Protein AF-A0A7Y0Z8Z2-F1 (afdb_monomer)

Radius of gyration: 13.95 Å; Cα contacts (8 Å, |Δi|>4): 249; chains: 1; bounding box: 34×35×41 Å

Secondary structure (DSSP, 8-state):
-----EEEEE-S-HHHHHHHHHHHHTSSTTBPPBTTBSEEEB-EEEETTEEEEEEE-B-TTSPBPB-SS--SEEEE-B---TTSHHHHHHHHHHHHHHSSSS-S-SEEEEES-TTST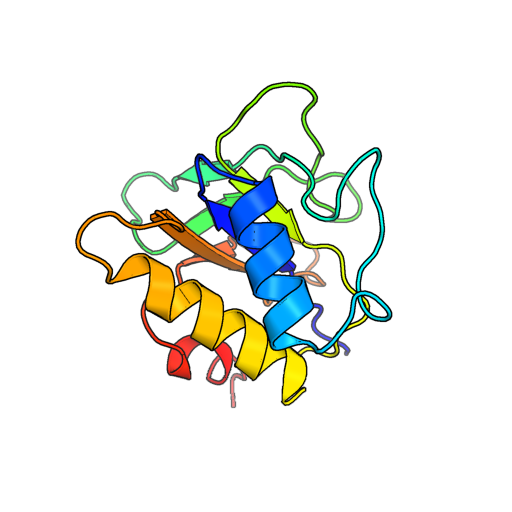T-PPEEEPSSGGGGT-----

Mean predicted aligned error: 6.37 Å

Nearest PDB structures (foldseek):
  7kdo-assembly1_A  TM=3.289E-01  e=5.752E-01  Escherichia coli K-12
  1qd1-assembly1_A  TM=4.710E-01  e=7.676E+00  Sus scrofa
  5a6p-assembly1_A  TM=4.159E-01  e=7.676E+00  Oryza sativa
  7bnt-assembly1_B  TM=4.004E-01  e=8.660E+00  synthetic construct

pLDDT: mean 81.43, s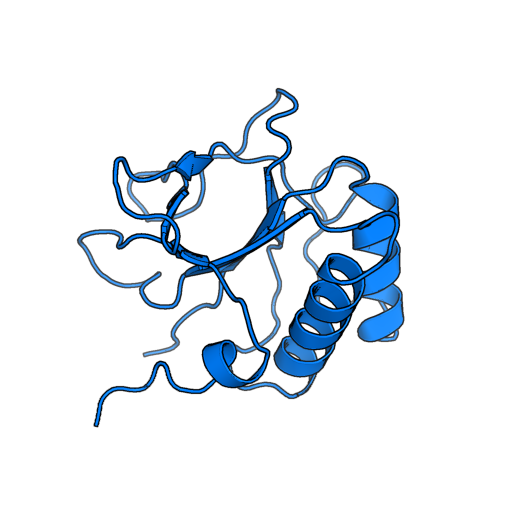td 14.38, range [33.06, 96.62]

Solvent-accessible surface area (backbone atoms only — not comparable to full-atom values): 7980 Å² total; per-residue (Å²): 133,86,54,51,63,41,47,32,40,29,34,92,45,64,69,62,53,51,51,50,45,28,60,67,66,75,47,58,91,53,53,44,78,53,91,95,42,47,63,42,34,25,48,68,44,76,41,89,98,39,91,56,36,30,38,64,42,55,48,100,83,53,46,71,41,74,44,97,56,94,63,48,28,25,36,47,55,57,75,63,53,57,93,33,72,64,42,50,49,42,52,43,55,51,56,53,31,46,72,42,98,75,48,60,27,74,44,42,29,38,24,71,46,55,83,45,95,81,58,65,65,21,37,49,58,90,48,72,66,66,75,69,69,77,68,83,131

Foldseek 3Di:
DQQDKKKKFQFPCQPVLQVLLQVLLVHCPFADDDVPGRWFAWAKADDVPDPFWIAADADQLLHGDGDPDHRSMTIGDGNDGLPDPSVLSSVVSQLVQCPDPNRRTVWIWIDRVSPPNVNDTTGTDNDSVVSPPPDDD

Sequence (137 aa):
MSNYYRFFIKTLSRERVEQLIVHTLGGDAWLTTHGDGYLQPIKVVPVPGIDWQVLPERDQSGWPVTSKCETGWFWLESQIDFDSPEAAAVANALLAETKARYPLVEMIAVDTMADDEEFGPARIVENGNDLWYSSPD

Structure (mmCIF, N/CA/C/O backbone):
data_AF-A0A7Y0Z8Z2-F1
#
_entry.id   AF-A0A7Y0Z8Z2-F1
#
loop_
_atom_site.group_PDB
_atom_site.id
_atom_site.type_symbol
_atom_site.label_atom_id
_atom_site.label_alt_id
_atom_site.label_comp_id
_atom_site.label_asym_id
_atom_site.label_entity_id
_atom_site.label_seq_id
_atom_site.pdbx_PDB_ins_code
_atom_site.Cartn_x
_atom_site.Cartn_y
_atom_site.Cartn_z
_atom_site.occupancy
_atom_site.B_iso_or_equiv
_atom_site.auth_seq_id
_atom_site.auth_comp_id
_atom_site.auth_asym_id
_atom_site.auth_atom_id
_atom_site.pdbx_PDB_model_num
ATOM 1 N N . MET A 1 1 ? 4.950 -12.950 -18.606 1.00 33.78 1 MET A N 1
ATOM 2 C CA . MET A 1 1 ? 5.692 -12.509 -17.411 1.00 33.78 1 MET A CA 1
ATOM 3 C C . MET A 1 1 ? 4.640 -12.088 -16.407 1.00 33.78 1 MET A C 1
ATOM 5 O O . MET A 1 1 ? 3.649 -11.506 -16.831 1.00 33.78 1 MET A O 1
ATOM 9 N N . SER A 1 2 ? 4.751 -12.531 -15.156 1.00 40.41 2 SER A N 1
ATOM 10 C CA . SER A 1 2 ? 3.764 -12.200 -14.125 1.00 40.41 2 SER A CA 1
ATOM 11 C C . SER A 1 2 ? 4.145 -10.848 -13.538 1.00 40.41 2 SER A C 1
ATOM 13 O O . SER A 1 2 ? 5.078 -10.773 -12.742 1.00 40.41 2 SER A O 1
ATOM 15 N N . ASN A 1 3 ? 3.459 -9.788 -13.960 1.00 48.38 3 ASN A N 1
ATOM 16 C CA . ASN A 1 3 ? 3.648 -8.461 -13.386 1.00 48.38 3 ASN A CA 1
ATOM 17 C C . ASN A 1 3 ? 3.083 -8.496 -11.961 1.00 48.38 3 ASN A C 1
ATOM 19 O O . ASN A 1 3 ? 1.875 -8.637 -11.767 1.00 48.38 3 ASN A O 1
ATOM 23 N N . TYR A 1 4 ? 3.954 -8.436 -10.955 1.00 53.47 4 TYR A N 1
ATOM 24 C CA . TYR A 1 4 ? 3.543 -8.432 -9.553 1.00 53.47 4 TYR A CA 1
ATOM 25 C C . TYR A 1 4 ? 3.040 -7.047 -9.165 1.00 53.47 4 TYR A C 1
ATOM 27 O O . TYR A 1 4 ? 3.790 -6.075 -9.211 1.00 53.47 4 TYR A O 1
ATOM 35 N N . TYR A 1 5 ? 1.787 -6.961 -8.728 1.00 60.19 5 TYR A N 1
ATOM 36 C CA . TYR A 1 5 ? 1.247 -5.718 -8.204 1.00 60.19 5 TYR A CA 1
ATOM 37 C C . TYR A 1 5 ? 1.729 -5.488 -6.777 1.00 60.19 5 TYR A C 1
ATOM 39 O O . TYR A 1 5 ? 1.372 -6.233 -5.863 1.00 60.19 5 TYR A O 1
ATOM 47 N N . ARG A 1 6 ? 2.524 -4.440 -6.556 1.00 77.75 6 ARG A N 1
ATOM 48 C CA . ARG A 1 6 ? 2.862 -4.013 -5.191 1.00 77.75 6 ARG A CA 1
ATOM 49 C C . ARG A 1 6 ? 1.956 -2.858 -4.797 1.00 77.75 6 ARG A C 1
ATOM 51 O O . ARG A 1 6 ? 2.085 -1.759 -5.332 1.00 77.75 6 ARG A O 1
ATOM 58 N N . PHE A 1 7 ? 1.047 -3.113 -3.858 1.00 84.94 7 PHE A N 1
ATOM 59 C CA . PHE A 1 7 ? 0.221 -2.074 -3.251 1.00 84.94 7 PHE A CA 1
ATOM 60 C C . PHE A 1 7 ? 1.029 -1.315 -2.201 1.00 84.94 7 PHE A C 1
ATOM 62 O O . PHE A 1 7 ? 1.444 -1.881 -1.186 1.00 84.94 7 PHE A O 1
ATOM 69 N N . PHE A 1 8 ? 1.198 -0.020 -2.429 1.00 90.69 8 PHE A N 1
ATOM 70 C CA . PHE A 1 8 ? 1.741 0.924 -1.469 1.00 90.69 8 PHE A CA 1
ATOM 71 C C . PHE A 1 8 ? 0.626 1.816 -0.957 1.00 90.69 8 PHE A C 1
ATOM 73 O O . PHE A 1 8 ? -0.076 2.469 -1.725 1.00 90.69 8 PHE A O 1
ATOM 80 N N . ILE A 1 9 ? 0.454 1.846 0.352 1.00 93.88 9 ILE A N 1
ATOM 81 C CA . ILE A 1 9 ? -0.677 2.487 0.999 1.00 93.88 9 ILE A CA 1
ATOM 82 C C . ILE A 1 9 ? -0.132 3.514 1.973 1.00 93.88 9 ILE A C 1
ATOM 84 O O . ILE A 1 9 ? 0.622 3.181 2.888 1.00 93.88 9 ILE A O 1
ATOM 88 N N . LYS A 1 10 ? -0.531 4.769 1.790 1.00 94.75 10 LYS A N 1
ATOM 89 C CA . LYS A 1 10 ? -0.233 5.836 2.733 1.00 94.75 10 LYS A CA 1
ATOM 90 C C . LYS A 1 10 ? -1.374 5.965 3.733 1.00 94.75 10 LYS A C 1
ATOM 92 O O . LYS A 1 10 ? -2.507 6.250 3.349 1.00 94.75 10 LYS A O 1
ATOM 97 N N . THR A 1 11 ? -1.100 5.751 5.013 1.00 94.81 11 THR A N 1
ATOM 98 C CA . THR A 1 11 ? -2.105 5.832 6.081 1.00 94.81 11 THR A CA 1
ATOM 99 C C . THR A 1 11 ? -1.453 6.141 7.426 1.00 94.81 11 THR A C 1
ATOM 101 O O . THR A 1 11 ? -0.291 5.820 7.659 1.00 94.81 11 THR A O 1
ATOM 104 N N . LEU A 1 12 ? -2.222 6.733 8.340 1.00 91.81 12 LEU A N 1
ATOM 105 C CA . LEU A 1 12 ? -1.846 6.883 9.749 1.00 91.81 12 LEU A CA 1
ATOM 106 C C . LEU A 1 12 ? -2.431 5.773 10.637 1.00 91.81 12 LEU A C 1
ATOM 108 O O . LEU A 1 12 ? -2.167 5.744 11.835 1.00 91.81 12 LEU A O 1
ATOM 112 N N . SER A 1 13 ? -3.250 4.869 10.087 1.00 92.69 13 SER A N 1
ATOM 113 C CA . SER A 1 13 ? -3.946 3.836 10.860 1.00 92.69 13 SER A CA 1
ATOM 114 C C . SER A 1 13 ? -3.840 2.471 10.184 1.00 92.69 13 SER A C 1
ATOM 116 O O . SER A 1 13 ? -4.807 1.938 9.638 1.00 92.69 13 SER A O 1
ATOM 118 N N . ARG A 1 14 ? -2.634 1.897 10.263 1.00 92.19 14 ARG A N 1
ATOM 119 C CA . ARG A 1 14 ? -2.278 0.587 9.700 1.00 92.19 14 ARG A CA 1
ATOM 120 C C . ARG A 1 14 ? -3.302 -0.502 10.031 1.00 92.19 14 ARG A C 1
ATOM 122 O O . ARG A 1 14 ? -3.833 -1.126 9.123 1.00 92.19 14 ARG A O 1
ATOM 129 N N . GLU A 1 15 ? -3.630 -0.673 11.310 1.00 93.25 15 GLU A N 1
ATOM 130 C CA . GLU A 1 15 ? -4.522 -1.744 11.785 1.00 93.25 15 GLU A CA 1
ATOM 131 C C . GLU A 1 15 ? -5.927 -1.662 11.175 1.00 93.25 15 GLU A C 1
ATOM 133 O O . GLU A 1 15 ? -6.525 -2.673 10.814 1.00 93.25 15 GLU A O 1
ATOM 138 N N . ARG A 1 16 ? -6.468 -0.448 11.020 1.00 95.75 16 ARG A N 1
ATOM 139 C CA . ARG A 1 16 ? -7.795 -0.253 10.422 1.00 95.75 16 ARG A CA 1
ATOM 140 C C . ARG A 1 16 ? -7.790 -0.552 8.927 1.00 95.75 16 ARG A C 1
ATOM 142 O O . ARG A 1 16 ? -8.775 -1.074 8.412 1.00 95.75 16 ARG A O 1
ATOM 149 N N . VAL A 1 17 ? -6.694 -0.235 8.239 1.00 95.56 17 VAL A N 1
ATOM 150 C CA . VAL A 1 17 ? -6.514 -0.590 6.827 1.00 95.56 17 VAL A CA 1
ATOM 151 C C . VAL A 1 17 ? -6.353 -2.104 6.666 1.00 95.56 17 VAL A C 1
ATOM 153 O O . VAL A 1 17 ? -6.979 -2.684 5.786 1.00 95.56 17 VAL A O 1
ATOM 156 N N . GLU A 1 18 ? -5.595 -2.769 7.537 1.00 94.88 18 GLU A N 1
ATOM 157 C CA . GLU A 1 18 ? -5.476 -4.235 7.545 1.00 94.88 18 GLU A CA 1
ATOM 158 C C . GLU A 1 18 ? -6.839 -4.910 7.741 1.00 94.88 18 GLU A C 1
ATOM 160 O O . GLU A 1 18 ? -7.197 -5.807 6.981 1.00 94.88 18 GLU A O 1
ATOM 165 N N . GLN A 1 19 ? -7.645 -4.432 8.694 1.00 96.00 19 GLN A N 1
ATOM 166 C CA . GLN A 1 19 ? -9.010 -4.928 8.908 1.00 96.00 19 GLN A CA 1
ATOM 167 C C . GLN A 1 19 ? -9.900 -4.740 7.677 1.00 96.00 19 GLN A C 1
ATOM 169 O O . GLN A 1 19 ? -10.665 -5.641 7.334 1.00 96.00 19 GLN A O 1
ATOM 174 N N . LEU A 1 20 ? -9.799 -3.592 7.001 1.00 95.94 20 LEU A N 1
ATOM 175 C CA . LEU A 1 20 ? -10.524 -3.338 5.758 1.00 95.94 20 LEU A CA 1
ATOM 176 C C . LEU A 1 20 ? -10.131 -4.339 4.668 1.00 95.94 20 LEU A C 1
ATOM 178 O O . LEU A 1 20 ? -11.013 -4.888 4.007 1.00 95.94 20 LEU A O 1
ATOM 182 N N . ILE A 1 21 ? -8.832 -4.596 4.493 1.00 94.12 21 ILE A N 1
ATOM 183 C CA . ILE A 1 21 ? -8.321 -5.551 3.501 1.00 94.12 21 ILE A CA 1
ATOM 184 C C . ILE A 1 21 ? -8.842 -6.958 3.812 1.00 94.12 21 ILE A C 1
ATOM 186 O O . ILE A 1 21 ? -9.456 -7.582 2.950 1.00 94.12 21 ILE A O 1
ATOM 190 N N . VAL A 1 22 ? -8.682 -7.428 5.053 1.00 94.88 22 VAL A N 1
ATOM 191 C CA . VAL A 1 22 ? -9.148 -8.757 5.489 1.00 94.88 22 VAL A CA 1
ATOM 192 C C . VAL A 1 22 ? -10.656 -8.909 5.299 1.00 94.88 22 VAL A C 1
ATOM 194 O O . VAL A 1 22 ? -11.118 -9.913 4.762 1.00 94.88 22 VAL A O 1
ATOM 197 N N . HIS A 1 23 ? -11.442 -7.905 5.696 1.00 96.62 23 HIS A N 1
ATOM 198 C CA . HIS A 1 23 ? -12.891 -7.922 5.505 1.00 96.62 23 HIS A CA 1
ATOM 199 C C . HIS A 1 23 ? -13.267 -7.977 4.019 1.00 96.62 23 HIS A C 1
ATOM 201 O O . HIS A 1 23 ? -14.171 -8.717 3.637 1.00 96.62 23 HIS A O 1
ATOM 207 N N . THR A 1 24 ? -12.561 -7.221 3.177 1.00 93.94 24 THR A N 1
ATOM 208 C CA . THR A 1 24 ? -12.790 -7.186 1.725 1.00 93.94 24 THR A CA 1
ATOM 209 C C . THR A 1 24 ? -12.495 -8.532 1.068 1.00 93.94 24 THR A C 1
ATOM 211 O O . THR A 1 24 ? -13.235 -8.956 0.185 1.00 93.94 24 THR A O 1
ATOM 214 N N . LEU A 1 25 ? -11.457 -9.228 1.532 1.00 91.19 25 LEU A N 1
ATOM 215 C CA . LEU A 1 25 ? -11.070 -10.554 1.045 1.00 91.19 25 LEU A CA 1
ATOM 216 C C . LEU A 1 25 ? -11.881 -11.700 1.671 1.00 91.19 25 LEU A C 1
ATOM 218 O O . LEU A 1 25 ? -11.734 -12.851 1.266 1.00 91.19 25 LEU A O 1
ATOM 222 N N . GLY A 1 26 ? -12.723 -11.413 2.669 1.00 93.19 26 GLY A N 1
ATOM 223 C CA . GLY A 1 26 ? -13.454 -12.432 3.426 1.00 93.19 26 GLY A CA 1
ATOM 224 C C . GLY A 1 26 ? -12.563 -13.306 4.320 1.00 93.19 26 GLY A C 1
ATOM 225 O O . GLY A 1 26 ? -12.993 -14.379 4.742 1.00 93.19 26 GLY A O 1
ATOM 226 N N . GLY A 1 27 ? -11.333 -12.870 4.604 1.00 92.25 27 GLY A N 1
ATOM 227 C CA . GLY A 1 27 ? -10.326 -13.615 5.357 1.00 92.25 27 GLY A CA 1
ATOM 228 C C . GLY A 1 27 ? -8.902 -13.145 5.052 1.00 92.25 27 GLY A C 1
ATOM 229 O O . GLY A 1 27 ? -8.687 -12.249 4.240 1.00 92.25 27 GLY A O 1
ATOM 230 N N . ASP A 1 28 ? -7.921 -13.754 5.711 1.00 90.44 28 ASP A N 1
ATOM 231 C CA . ASP A 1 28 ? -6.494 -13.407 5.627 1.00 90.44 28 ASP A CA 1
ATOM 232 C C . ASP A 1 28 ? -5.642 -14.451 4.891 1.00 90.44 28 ASP A C 1
ATOM 234 O O . ASP A 1 28 ? -4.434 -14.279 4.764 1.00 90.44 28 ASP A O 1
ATOM 238 N N . ALA A 1 29 ? -6.260 -15.499 4.337 1.00 87.69 29 ALA A N 1
ATOM 239 C CA . ALA A 1 29 ? -5.563 -16.613 3.685 1.00 87.69 29 ALA A CA 1
ATOM 240 C C . ALA A 1 29 ? -4.650 -16.201 2.509 1.00 87.69 29 ALA A C 1
ATOM 242 O O . ALA A 1 29 ? -3.755 -16.956 2.138 1.00 87.69 29 ALA A O 1
ATOM 243 N N . TRP A 1 30 ? -4.879 -15.020 1.929 1.00 83.50 30 TRP A N 1
ATOM 244 C CA . TRP A 1 30 ? -4.125 -14.467 0.799 1.00 83.50 30 TRP A CA 1
ATOM 245 C C . TRP A 1 30 ? -2.959 -13.559 1.215 1.00 83.50 30 TRP A C 1
ATOM 247 O O . TRP A 1 30 ? -2.179 -13.122 0.363 1.00 83.50 30 TRP A O 1
ATOM 257 N N . LEU A 1 31 ? -2.876 -13.213 2.502 1.00 86.81 31 LEU A N 1
ATOM 258 C CA . LEU A 1 31 ? -1.983 -12.187 3.026 1.00 86.81 31 LEU A CA 1
ATOM 259 C C . LEU A 1 31 ? -0.761 -12.817 3.692 1.00 86.81 31 LEU A C 1
ATOM 261 O O . LEU A 1 31 ? -0.865 -13.817 4.402 1.00 86.81 31 LEU A O 1
ATOM 265 N N . THR A 1 32 ? 0.398 -12.189 3.514 1.00 87.06 32 THR A N 1
ATOM 266 C CA . THR A 1 32 ? 1.615 -12.586 4.225 1.00 87.06 32 THR A CA 1
ATOM 267 C C . THR A 1 32 ? 1.706 -11.826 5.548 1.00 87.06 32 THR A C 1
ATOM 269 O O . THR A 1 32 ? 1.593 -10.601 5.587 1.00 87.06 32 THR A O 1
ATOM 272 N N . THR A 1 33 ? 1.888 -12.545 6.658 1.00 87.06 33 THR A N 1
ATOM 273 C CA . THR A 1 33 ? 2.033 -11.931 7.986 1.00 87.06 33 THR A CA 1
ATOM 274 C C . THR A 1 33 ? 3.462 -11.441 8.218 1.00 87.06 33 THR A C 1
ATOM 276 O O . THR A 1 33 ? 4.428 -12.181 8.029 1.00 87.06 33 THR A O 1
ATOM 279 N N . HIS A 1 34 ? 3.593 -10.218 8.729 1.00 81.62 34 HIS A N 1
ATOM 280 C CA . HIS A 1 34 ? 4.851 -9.578 9.094 1.00 81.62 34 HIS A CA 1
ATOM 281 C C . HIS A 1 34 ? 4.768 -8.990 10.504 1.00 81.62 34 HIS A C 1
ATOM 283 O O . HIS A 1 34 ? 4.173 -7.934 10.737 1.00 81.62 34 HIS A O 1
ATOM 289 N N . GLY A 1 35 ? 5.390 -9.680 11.463 1.00 83.38 35 GLY A N 1
ATOM 290 C CA . GLY A 1 35 ? 5.263 -9.332 12.877 1.00 83.38 35 GLY A CA 1
ATOM 291 C C . GLY A 1 35 ? 3.808 -9.460 13.326 1.00 83.38 35 GLY A C 1
ATOM 292 O O . GLY A 1 35 ? 3.243 -10.547 13.253 1.00 83.38 35 GLY A O 1
ATOM 293 N N . ASP A 1 36 ? 3.213 -8.343 13.743 1.00 83.94 36 ASP A N 1
ATOM 294 C CA . ASP A 1 36 ? 1.858 -8.299 14.307 1.00 83.94 36 ASP A CA 1
ATOM 295 C C . ASP A 1 36 ? 0.760 -7.956 13.278 1.00 83.94 36 ASP A C 1
ATOM 297 O O . ASP A 1 36 ? -0.384 -7.734 13.663 1.00 83.94 36 ASP A O 1
ATOM 301 N N . GLY A 1 37 ? 1.087 -7.841 11.985 1.00 89.44 37 GLY A N 1
ATOM 302 C CA . GLY A 1 37 ? 0.121 -7.441 10.952 1.00 89.44 37 GLY A CA 1
ATOM 303 C C . GLY A 1 37 ? 0.494 -7.914 9.549 1.00 89.44 37 GLY A C 1
ATOM 304 O O . GLY A 1 37 ? 1.310 -8.816 9.390 1.00 89.44 37 GLY A O 1
ATOM 305 N N . TYR A 1 38 ? -0.096 -7.294 8.533 1.00 90.88 38 TYR A N 1
ATOM 306 C CA . TYR A 1 38 ? 0.090 -7.627 7.111 1.00 90.88 38 TYR A CA 1
ATOM 307 C C . TYR A 1 38 ? 0.786 -6.504 6.337 1.00 90.88 38 TYR A C 1
ATOM 309 O O . TYR A 1 38 ? 1.412 -6.734 5.306 1.00 90.88 38 TYR A O 1
ATOM 317 N N . LEU A 1 39 ? 0.690 -5.272 6.838 1.00 91.75 39 LEU A N 1
ATOM 318 C CA . LEU A 1 39 ? 1.276 -4.093 6.227 1.00 91.75 39 LEU A CA 1
ATOM 319 C C . LEU A 1 39 ? 2.664 -3.819 6.800 1.00 91.75 39 LEU A C 1
ATOM 321 O O . LEU A 1 39 ? 2.828 -3.565 8.000 1.00 91.75 39 LEU A O 1
ATOM 325 N N . GLN A 1 40 ? 3.661 -3.810 5.918 1.00 90.88 40 GLN A N 1
ATOM 326 C CA . GLN A 1 40 ? 5.045 -3.523 6.271 1.00 90.88 40 GLN A CA 1
ATOM 327 C C . GLN A 1 40 ? 5.371 -2.048 6.034 1.00 90.88 40 GLN A C 1
ATOM 329 O O . GLN A 1 40 ? 5.205 -1.571 4.912 1.00 90.88 40 GLN A O 1
ATOM 334 N N . PRO A 1 41 ? 5.848 -1.297 7.038 1.00 92.19 41 PRO A N 1
ATOM 335 C CA . PRO A 1 41 ? 6.312 0.070 6.825 1.00 92.19 41 PRO A CA 1
ATOM 336 C C . PRO A 1 41 ? 7.485 0.094 5.842 1.00 92.19 41 PRO A C 1
ATOM 338 O O . PRO A 1 41 ? 8.448 -0.657 5.988 1.00 92.19 41 PRO A O 1
ATOM 341 N N . ILE A 1 42 ? 7.430 0.989 4.863 1.00 92.31 42 ILE A N 1
ATOM 342 C CA . ILE A 1 42 ? 8.469 1.163 3.842 1.00 92.31 42 ILE A CA 1
ATOM 343 C C . ILE A 1 42 ? 8.804 2.636 3.669 1.00 92.31 42 ILE A C 1
ATOM 345 O O . ILE A 1 42 ? 8.011 3.517 4.007 1.00 92.31 42 ILE A O 1
ATOM 349 N N . LYS A 1 43 ? 9.976 2.931 3.114 1.00 91.00 43 LYS A N 1
ATOM 350 C CA . LYS A 1 43 ? 10.334 4.305 2.767 1.00 91.00 43 LYS A CA 1
ATOM 351 C C . LYS A 1 43 ? 9.920 4.606 1.333 1.00 91.00 43 LYS A C 1
ATOM 353 O O . LYS A 1 43 ? 10.274 3.879 0.413 1.00 91.00 43 LYS A O 1
ATOM 358 N N . VAL A 1 44 ? 9.17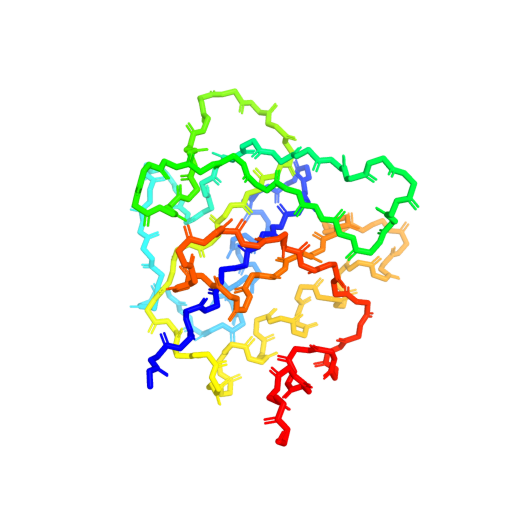7 5.692 1.160 1.00 89.75 44 VAL A N 1
ATOM 359 C CA . VAL A 1 44 ? 8.690 6.167 -0.136 1.00 89.75 44 VAL A CA 1
ATOM 360 C C . VAL A 1 44 ? 9.006 7.650 -0.250 1.00 89.75 44 VAL A C 1
ATOM 362 O O . VAL A 1 44 ? 8.729 8.419 0.672 1.00 89.75 44 VAL A O 1
ATOM 365 N N . VAL A 1 45 ? 9.596 8.050 -1.372 1.00 87.44 45 VAL A N 1
ATOM 366 C CA . VAL A 1 45 ? 9.966 9.439 -1.651 1.00 87.44 45 VAL A CA 1
ATOM 367 C C . VAL A 1 45 ? 9.096 9.964 -2.798 1.00 87.44 45 VAL A C 1
ATOM 369 O O . VAL A 1 45 ? 9.038 9.323 -3.846 1.00 87.44 45 VAL A O 1
ATOM 372 N N . PRO A 1 46 ? 8.410 11.110 -2.639 1.00 84.62 46 PRO A N 1
ATOM 373 C CA . PRO A 1 46 ? 7.712 11.757 -3.748 1.00 84.62 46 PRO A CA 1
ATOM 374 C C . PRO A 1 46 ? 8.691 12.153 -4.854 1.00 84.62 46 PRO A C 1
ATOM 376 O O . PRO A 1 46 ? 9.803 12.603 -4.564 1.00 84.62 46 PRO A O 1
ATOM 379 N N . VAL A 1 47 ? 8.277 12.040 -6.113 1.00 85.62 47 VAL A N 1
ATOM 380 C CA . VAL A 1 47 ? 9.111 12.480 -7.235 1.00 85.62 47 VAL A CA 1
ATOM 381 C C . VAL A 1 47 ? 8.997 14.006 -7.386 1.00 85.62 47 VAL A C 1
ATOM 383 O O . VAL A 1 47 ? 7.890 14.528 -7.527 1.00 85.62 47 VAL A O 1
ATOM 386 N N . PRO A 1 48 ? 10.104 14.773 -7.346 1.00 84.00 48 PRO A N 1
ATOM 387 C CA . PRO A 1 48 ? 10.033 16.227 -7.465 1.00 84.00 48 PRO A CA 1
ATOM 388 C C . PRO A 1 48 ? 9.378 16.666 -8.781 1.00 84.00 48 PRO A C 1
ATOM 390 O O . PRO A 1 48 ? 9.836 16.303 -9.861 1.00 84.00 48 PRO A O 1
ATOM 393 N N . GLY A 1 49 ? 8.320 17.476 -8.688 1.00 84.00 49 GLY A N 1
ATOM 394 C CA . GLY A 1 49 ? 7.596 17.991 -9.855 1.00 84.00 49 GLY A CA 1
ATOM 395 C C . GLY A 1 49 ? 6.670 16.982 -10.545 1.00 84.00 49 GLY A C 1
ATOM 396 O O . GLY A 1 49 ? 6.110 17.322 -11.583 1.00 84.00 49 GLY A O 1
ATOM 397 N N . ILE A 1 50 ? 6.497 15.779 -9.982 1.00 85.94 50 ILE A N 1
ATOM 398 C CA . ILE A 1 50 ? 5.600 14.739 -10.495 1.00 85.94 50 ILE A CA 1
ATOM 399 C C . ILE A 1 50 ? 4.718 14.250 -9.340 1.00 85.94 50 ILE A C 1
ATOM 401 O O . ILE A 1 50 ? 5.169 13.545 -8.443 1.00 85.94 50 ILE A O 1
ATOM 405 N N . ASP A 1 51 ? 3.453 14.654 -9.351 1.00 84.88 51 ASP A N 1
ATOM 406 C CA . ASP A 1 51 ? 2.469 14.396 -8.293 1.00 84.88 51 ASP A CA 1
ATOM 407 C C . ASP A 1 51 ? 1.741 13.052 -8.424 1.00 84.88 51 ASP A C 1
ATOM 409 O O . ASP A 1 51 ? 1.132 12.602 -7.460 1.00 84.88 51 ASP A O 1
ATOM 413 N N . TRP A 1 52 ? 1.843 12.391 -9.578 1.00 85.06 52 TRP A N 1
ATOM 414 C CA . TRP A 1 52 ? 1.241 11.083 -9.855 1.00 85.06 52 TRP A CA 1
ATOM 415 C C . TRP A 1 52 ? 2.215 9.904 -9.677 1.00 85.06 52 TRP A C 1
ATOM 417 O O . TRP A 1 52 ? 1.875 8.765 -10.003 1.00 85.06 52 TRP A O 1
ATOM 427 N N . GLN A 1 53 ? 3.426 10.148 -9.159 1.00 87.50 53 GLN A N 1
ATOM 428 C CA . GLN A 1 53 ? 4.451 9.123 -8.941 1.00 87.50 53 GLN A CA 1
ATOM 429 C C . GLN A 1 53 ? 5.105 9.208 -7.566 1.00 87.50 53 GLN A C 1
ATOM 431 O O . GLN A 1 53 ? 5.343 10.285 -7.016 1.00 87.50 53 GLN A O 1
ATOM 436 N N . VAL A 1 54 ? 5.502 8.043 -7.062 1.00 89.88 54 VAL A N 1
ATOM 437 C CA . VAL A 1 54 ? 6.351 7.910 -5.882 1.00 89.88 54 VAL A CA 1
ATOM 438 C C . VAL A 1 54 ? 7.440 6.862 -6.099 1.00 89.88 54 VAL A C 1
ATOM 440 O O . VAL A 1 54 ? 7.279 5.915 -6.864 1.00 89.88 54 VAL A O 1
ATOM 443 N N . LEU A 1 55 ? 8.558 7.025 -5.400 1.00 89.31 55 LEU A N 1
ATOM 444 C CA . LEU A 1 55 ? 9.705 6.126 -5.454 1.00 89.31 55 LEU A CA 1
ATOM 445 C C . LEU A 1 55 ? 9.821 5.367 -4.130 1.00 89.31 55 LEU A C 1
ATOM 447 O O . LEU A 1 55 ? 10.343 5.928 -3.158 1.00 89.31 55 LEU A O 1
ATOM 451 N N . PRO A 1 56 ? 9.322 4.121 -4.046 1.00 89.00 56 PRO A N 1
ATOM 452 C CA . PRO A 1 56 ? 9.667 3.247 -2.935 1.00 89.00 56 PRO A CA 1
ATOM 453 C C . PRO A 1 56 ? 11.171 2.947 -2.967 1.00 89.00 56 PRO A C 1
ATOM 455 O O . PRO A 1 56 ? 11.739 2.669 -4.021 1.00 89.00 56 PRO A O 1
ATOM 458 N N . GLU A 1 57 ? 11.826 3.005 -1.809 1.00 89.06 57 GLU A N 1
ATOM 459 C CA . GLU A 1 57 ? 13.200 2.526 -1.662 1.00 89.06 57 GLU A CA 1
ATOM 460 C C . GLU A 1 57 ? 13.215 1.009 -1.862 1.00 89.06 57 GLU A C 1
ATOM 462 O O . GLU A 1 57 ? 12.392 0.308 -1.272 1.00 89.06 57 GLU A O 1
ATOM 467 N N . ARG A 1 58 ? 14.123 0.502 -2.700 1.00 85.56 58 ARG A N 1
ATOM 468 C CA . ARG A 1 58 ? 14.195 -0.915 -3.077 1.00 85.56 58 ARG A CA 1
ATOM 469 C C . ARG A 1 58 ? 15.595 -1.484 -2.890 1.00 85.56 58 ARG A C 1
ATOM 471 O O . ARG A 1 58 ? 16.583 -0.751 -2.940 1.00 85.56 58 ARG A O 1
ATOM 478 N N . ASP A 1 59 ? 15.663 -2.790 -2.658 1.00 83.88 59 ASP A N 1
ATOM 479 C CA . ASP A 1 59 ? 16.914 -3.538 -2.636 1.00 83.88 59 ASP A CA 1
ATOM 480 C C . ASP A 1 59 ? 17.389 -3.906 -4.056 1.00 83.88 59 ASP A C 1
ATOM 482 O O . ASP A 1 59 ? 16.768 -3.560 -5.059 1.00 83.88 59 ASP A O 1
ATOM 486 N N . GLN A 1 60 ? 18.513 -4.621 -4.150 1.00 79.69 60 GLN A N 1
ATOM 487 C CA . GLN A 1 60 ? 19.096 -5.041 -5.434 1.00 79.69 60 GLN A CA 1
ATOM 488 C C . GLN A 1 60 ? 18.218 -6.027 -6.221 1.00 79.69 60 GLN A C 1
ATOM 490 O O . GLN A 1 60 ? 18.485 -6.268 -7.392 1.00 79.69 60 GLN A O 1
ATOM 495 N N . SER A 1 61 ? 17.209 -6.618 -5.580 1.00 76.88 61 SER A N 1
ATOM 496 C CA . SER A 1 61 ? 16.243 -7.537 -6.188 1.00 76.88 61 SER A CA 1
ATOM 497 C C . SER A 1 61 ? 14.908 -6.848 -6.502 1.00 76.88 61 SER A C 1
ATOM 499 O O . SER A 1 61 ? 13.964 -7.511 -6.925 1.00 76.88 61 SER A O 1
ATOM 501 N N . GLY A 1 62 ? 14.806 -5.532 -6.281 1.00 76.69 62 GLY A N 1
ATOM 502 C CA . GLY A 1 62 ? 13.610 -4.740 -6.558 1.00 76.69 62 GLY A CA 1
ATOM 503 C C . GLY A 1 62 ? 12.542 -4.801 -5.477 1.00 76.69 62 GLY A C 1
ATOM 504 O O . GLY A 1 62 ? 11.468 -4.221 -5.654 1.00 76.69 62 GLY A O 1
ATOM 505 N N . TRP A 1 63 ? 12.800 -5.474 -4.355 1.00 80.62 63 TRP A N 1
ATOM 506 C CA . TRP A 1 63 ? 11.841 -5.538 -3.259 1.00 80.62 63 TRP A CA 1
ATOM 507 C C . TRP A 1 63 ? 11.877 -4.251 -2.438 1.00 80.62 63 TRP A C 1
ATOM 509 O O . TRP A 1 63 ? 12.963 -3.722 -2.187 1.00 80.62 63 TRP A O 1
ATOM 519 N N . PRO A 1 64 ? 10.717 -3.731 -1.998 1.00 86.75 64 PRO A N 1
ATOM 520 C CA . PRO A 1 64 ? 10.676 -2.575 -1.115 1.00 86.75 64 PRO A CA 1
ATOM 521 C C . PRO A 1 64 ? 11.488 -2.811 0.164 1.00 86.75 64 PRO A C 1
ATOM 523 O O . PRO A 1 64 ? 11.302 -3.807 0.862 1.00 86.75 64 PRO A O 1
ATOM 526 N N . VAL A 1 65 ? 12.362 -1.866 0.507 1.00 87.62 65 VAL A N 1
ATOM 527 C CA . VAL A 1 65 ? 13.118 -1.901 1.760 1.00 87.62 65 VAL A CA 1
ATOM 528 C C . VAL A 1 65 ? 12.189 -1.522 2.906 1.00 87.62 65 VAL A C 1
ATOM 530 O O . VAL A 1 65 ? 11.661 -0.408 2.988 1.00 87.62 65 VAL A O 1
ATOM 533 N N . THR A 1 66 ? 12.017 -2.462 3.827 1.00 87.88 66 THR A N 1
ATOM 534 C CA . THR A 1 66 ? 11.202 -2.290 5.028 1.00 87.88 66 THR A CA 1
ATOM 535 C C . THR A 1 66 ? 11.900 -1.370 6.030 1.00 87.88 66 THR A C 1
ATOM 537 O O . THR A 1 66 ? 13.114 -1.456 6.230 1.00 87.88 66 THR A O 1
ATOM 540 N N . SER A 1 67 ? 11.138 -0.519 6.707 1.00 83.06 67 SER A N 1
ATOM 541 C CA . SER A 1 67 ? 11.614 0.428 7.715 1.00 83.06 67 SER A CA 1
ATOM 542 C C . SER A 1 67 ? 11.212 -0.022 9.119 1.00 83.06 67 SER A C 1
ATOM 544 O O . SER A 1 67 ? 10.137 -0.563 9.319 1.00 83.06 67 SER A O 1
ATOM 546 N N . LYS A 1 68 ? 12.033 0.248 10.138 1.00 80.44 68 LYS A N 1
ATOM 547 C CA . LYS A 1 68 ? 11.618 0.086 11.551 1.00 80.44 68 LYS A CA 1
ATOM 548 C C . LYS A 1 68 ? 10.955 1.338 12.130 1.00 80.44 68 LYS A C 1
ATOM 550 O O . LYS A 1 68 ? 10.481 1.316 13.260 1.00 80.44 68 LYS A O 1
ATOM 555 N N . CYS A 1 69 ? 10.972 2.436 11.383 1.00 79.44 69 CYS A N 1
ATOM 556 C CA . CYS A 1 69 ? 10.386 3.712 11.768 1.00 79.44 69 CYS A CA 1
ATOM 557 C C . CYS A 1 69 ? 9.037 3.902 11.073 1.00 79.44 69 CYS A C 1
ATOM 559 O O . CYS A 1 69 ? 8.858 3.442 9.944 1.00 79.44 69 CYS A O 1
ATOM 561 N N . GLU A 1 70 ? 8.129 4.640 11.709 1.00 78.06 70 GLU A N 1
ATOM 562 C CA . GLU A 1 70 ? 6.880 5.069 11.083 1.00 78.06 70 GLU A CA 1
ATOM 563 C C . GLU A 1 70 ? 7.177 6.037 9.932 1.00 78.06 70 GLU A C 1
ATOM 565 O O . GLU A 1 70 ? 7.681 7.141 10.131 1.00 78.06 70 GLU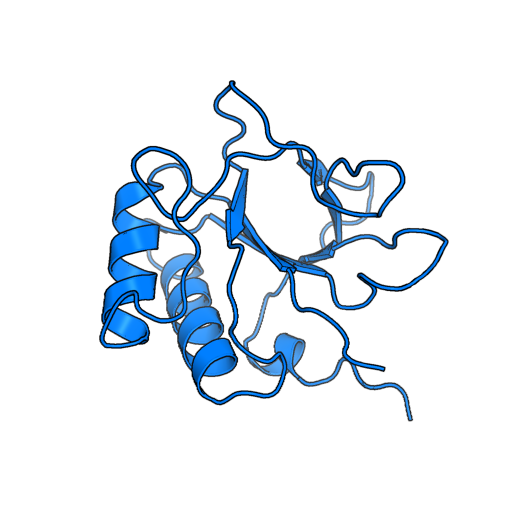 A O 1
ATOM 570 N N . THR A 1 71 ? 6.884 5.605 8.708 1.00 86.19 71 THR A N 1
ATOM 571 C CA . THR A 1 71 ? 7.041 6.404 7.482 1.00 86.19 71 THR A CA 1
ATOM 572 C C . THR A 1 71 ? 5.705 6.928 6.952 1.00 86.19 71 THR A C 1
ATOM 574 O O . THR A 1 71 ? 5.682 7.747 6.034 1.00 86.19 71 THR A O 1
ATOM 577 N N . GLY A 1 72 ? 4.590 6.422 7.491 1.00 91.75 72 GLY A N 1
ATOM 578 C CA . GLY A 1 72 ? 3.239 6.633 6.970 1.00 91.75 72 GLY A CA 1
ATOM 579 C C . GLY A 1 72 ? 2.938 5.864 5.680 1.00 91.75 72 GLY A C 1
ATOM 580 O O . GLY A 1 72 ? 1.794 5.874 5.241 1.00 91.75 72 GLY A O 1
ATOM 581 N N . TRP A 1 73 ? 3.928 5.188 5.089 1.00 94.25 73 TRP A N 1
ATOM 582 C CA . TRP A 1 73 ? 3.783 4.369 3.890 1.00 94.25 73 TRP A CA 1
ATOM 583 C C . TRP A 1 73 ? 3.984 2.903 4.217 1.00 94.25 73 TRP A C 1
ATOM 585 O O . TRP A 1 73 ? 4.957 2.521 4.868 1.00 94.25 73 TRP A O 1
ATOM 595 N N . PHE A 1 74 ? 3.079 2.084 3.709 1.00 93.50 74 PHE A N 1
ATOM 596 C CA . PHE A 1 74 ? 3.061 0.660 3.958 1.00 93.50 74 PHE A CA 1
ATOM 597 C C . PHE A 1 74 ? 2.978 -0.111 2.658 1.00 93.50 74 PHE A C 1
ATOM 599 O O . PHE A 1 74 ? 2.331 0.319 1.709 1.00 93.50 74 PHE A O 1
ATOM 606 N N . TRP A 1 75 ? 3.620 -1.263 2.634 1.00 91.50 75 TRP A N 1
ATOM 607 C CA . TRP A 1 75 ? 3.557 -2.215 1.549 1.00 91.50 75 TRP A CA 1
ATOM 608 C C . TRP A 1 75 ? 2.724 -3.422 1.984 1.00 91.50 75 TRP A C 1
ATOM 610 O O . TRP A 1 75 ? 2.912 -3.943 3.085 1.00 91.50 75 TRP A O 1
ATOM 620 N N . LEU A 1 76 ? 1.792 -3.832 1.123 1.00 88.88 76 LEU A N 1
ATOM 621 C CA . LEU A 1 76 ? 1.058 -5.086 1.254 1.00 88.88 76 LEU A CA 1
ATOM 622 C C . LEU A 1 76 ? 1.734 -6.153 0.389 1.00 88.88 76 LEU A C 1
ATOM 624 O O . LEU A 1 76 ? 1.653 -6.112 -0.841 1.00 88.88 76 LEU A O 1
ATOM 628 N N . GLU A 1 77 ? 2.377 -7.114 1.043 1.00 83.69 77 GLU A N 1
ATOM 629 C CA . GLU A 1 77 ? 2.824 -8.346 0.403 1.00 83.69 77 GLU A CA 1
ATOM 630 C C . GLU A 1 77 ? 1.660 -9.346 0.397 1.00 83.69 77 GLU A C 1
ATOM 632 O O . GLU A 1 77 ? 1.082 -9.655 1.441 1.00 83.69 77 GLU A O 1
ATOM 637 N N . SER A 1 78 ? 1.273 -9.832 -0.783 1.00 77.69 78 SER A N 1
ATOM 638 C CA . SER A 1 78 ? 0.175 -10.793 -0.906 1.00 77.69 78 SER A CA 1
ATOM 639 C C . SER A 1 78 ? 0.416 -11.785 -2.035 1.00 77.69 78 SER A C 1
ATOM 641 O O . SER A 1 78 ? 1.180 -11.511 -2.961 1.00 77.69 78 SER A O 1
ATOM 643 N N . GLN A 1 79 ? -0.285 -12.913 -1.963 1.00 75.75 79 GLN A N 1
ATOM 644 C CA . GLN A 1 79 ? -0.333 -13.926 -3.021 1.00 75.75 79 GLN A CA 1
ATOM 645 C C . GLN A 1 79 ? -1.441 -13.650 -4.048 1.00 75.75 79 GLN A C 1
ATOM 647 O O . GLN A 1 79 ? -1.756 -14.516 -4.857 1.00 75.75 79 GLN A O 1
ATOM 652 N N . ILE A 1 80 ? -2.077 -12.480 -3.978 1.00 76.25 80 ILE A N 1
ATOM 653 C CA . ILE A 1 80 ? -3.176 -12.108 -4.861 1.00 76.25 80 ILE A CA 1
ATOM 654 C C . ILE A 1 80 ? -2.613 -11.825 -6.254 1.00 76.25 80 ILE A C 1
ATOM 656 O O . ILE A 1 80 ? -1.750 -10.959 -6.418 1.00 76.25 80 ILE A O 1
ATOM 660 N N . ASP A 1 81 ? -3.130 -12.537 -7.254 1.00 75.00 81 ASP A N 1
ATOM 661 C CA . ASP A 1 81 ? -2.770 -12.309 -8.651 1.00 75.00 81 ASP A CA 1
ATOM 662 C C . ASP A 1 81 ? -3.205 -10.909 -9.103 1.00 75.00 81 ASP A C 1
ATOM 664 O O . ASP A 1 81 ? -4.259 -10.404 -8.704 1.00 75.00 81 ASP A O 1
ATOM 668 N N . PHE A 1 82 ? -2.390 -10.280 -9.954 1.00 71.19 82 PHE A N 1
ATOM 669 C CA . PHE A 1 82 ? -2.592 -8.900 -10.401 1.00 71.19 82 PHE A CA 1
ATOM 670 C C . PHE A 1 82 ? -3.982 -8.673 -11.002 1.00 71.19 82 PHE A C 1
ATOM 672 O O . PHE A 1 82 ? -4.677 -7.761 -10.571 1.00 71.19 82 PHE A O 1
ATOM 679 N N . ASP A 1 83 ? -4.387 -9.504 -11.960 1.00 72.31 83 ASP A N 1
ATOM 680 C CA . ASP A 1 83 ? -5.632 -9.418 -12.732 1.00 72.31 83 ASP A CA 1
ATOM 681 C C . ASP A 1 83 ? -6.833 -10.084 -12.049 1.00 72.31 83 ASP A C 1
ATOM 683 O O . ASP A 1 83 ? -7.879 -10.306 -12.667 1.00 72.31 83 ASP A O 1
ATOM 687 N N . SER A 1 84 ? -6.707 -10.376 -10.754 1.00 79.69 84 SER A N 1
ATOM 688 C CA . SER A 1 84 ? -7.750 -11.051 -9.996 1.00 79.69 84 SER A CA 1
ATOM 689 C C . SER A 1 84 ? -8.876 -10.103 -9.550 1.00 79.69 84 SER A C 1
ATOM 691 O O . SER A 1 84 ? -8.649 -8.925 -9.232 1.00 79.69 84 SER A O 1
ATOM 693 N N . PRO A 1 85 ? -10.117 -10.613 -9.446 1.00 82.94 85 PRO A N 1
ATOM 694 C CA . PRO A 1 85 ? -11.213 -9.900 -8.795 1.00 82.94 85 PRO A CA 1
ATOM 695 C C . PRO A 1 85 ? -10.884 -9.460 -7.362 1.00 82.94 85 PRO A C 1
ATOM 697 O O . PRO A 1 85 ? -11.362 -8.419 -6.914 1.00 82.94 85 PRO A O 1
ATOM 700 N N . GLU A 1 86 ? -10.061 -10.226 -6.647 1.00 85.44 86 GLU A N 1
ATOM 701 C CA . GLU A 1 86 ? -9.615 -9.951 -5.285 1.00 85.44 86 GLU A CA 1
ATOM 702 C C . GLU A 1 86 ? -8.733 -8.698 -5.225 1.00 85.44 86 GLU A C 1
ATOM 704 O O . GLU A 1 86 ? -8.996 -7.803 -4.416 1.00 85.44 86 GLU A O 1
ATOM 709 N N . ALA A 1 87 ? -7.745 -8.576 -6.122 1.00 81.19 87 ALA A N 1
ATOM 710 C CA . ALA A 1 87 ? -6.923 -7.369 -6.240 1.00 81.19 87 ALA A CA 1
ATOM 711 C C . ALA A 1 87 ? -7.796 -6.144 -6.546 1.00 81.19 87 ALA A C 1
ATOM 713 O O . ALA A 1 87 ? -7.625 -5.084 -5.936 1.00 81.19 87 ALA A O 1
ATOM 714 N N . ALA A 1 88 ? -8.792 -6.302 -7.424 1.00 82.19 88 ALA A N 1
ATOM 715 C CA . ALA A 1 88 ? -9.761 -5.254 -7.731 1.00 82.19 88 ALA A CA 1
ATOM 716 C C . ALA A 1 88 ? -10.621 -4.851 -6.546 1.00 82.19 88 ALA A C 1
ATOM 718 O O . ALA A 1 88 ? -10.832 -3.658 -6.317 1.00 82.19 88 ALA A O 1
ATOM 719 N N . ALA A 1 89 ? -11.120 -5.821 -5.788 1.00 87.12 89 ALA A N 1
ATOM 720 C CA . ALA A 1 89 ? -11.924 -5.559 -4.610 1.00 87.12 89 ALA A CA 1
ATOM 721 C C . ALA A 1 89 ? -11.117 -4.773 -3.569 1.00 87.12 89 ALA A C 1
ATOM 723 O O . ALA A 1 89 ? -11.583 -3.734 -3.099 1.00 87.12 89 ALA A O 1
ATOM 724 N N . VAL A 1 90 ? -9.886 -5.210 -3.276 1.00 88.50 90 VAL A N 1
ATOM 725 C CA . VAL A 1 90 ? -8.987 -4.540 -2.323 1.00 88.50 90 VAL A CA 1
ATOM 726 C C . VAL A 1 90 ? -8.683 -3.115 -2.767 1.00 88.50 90 VAL A C 1
ATOM 728 O O . VAL A 1 90 ? -8.860 -2.172 -1.996 1.00 88.50 90 VAL A O 1
ATOM 731 N N . ALA A 1 91 ? -8.276 -2.929 -4.018 1.00 85.69 91 ALA A N 1
ATOM 732 C CA . ALA A 1 91 ? -7.926 -1.617 -4.531 1.00 85.69 91 ALA A CA 1
ATOM 733 C C . ALA A 1 91 ? -9.116 -0.643 -4.521 1.00 85.69 91 ALA A C 1
ATOM 735 O O . ALA A 1 91 ? -8.975 0.505 -4.101 1.00 85.69 91 ALA A O 1
ATOM 736 N N . ASN A 1 92 ? -10.306 -1.105 -4.921 1.00 87.31 92 ASN A N 1
ATOM 737 C CA . ASN A 1 92 ? -11.528 -0.302 -4.879 1.00 87.31 92 ASN A CA 1
ATOM 738 C C . ASN A 1 92 ? -11.937 0.054 -3.444 1.00 87.31 92 ASN A C 1
ATOM 740 O O . ASN A 1 92 ? -12.338 1.191 -3.195 1.00 87.31 92 ASN A O 1
ATOM 744 N 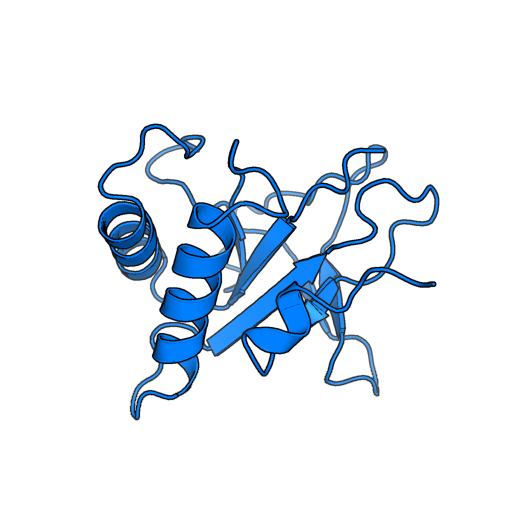N . ALA A 1 93 ? -11.817 -0.886 -2.503 1.00 90.69 93 ALA A N 1
ATOM 745 C CA . ALA A 1 93 ? -12.104 -0.641 -1.093 1.00 90.69 93 ALA A CA 1
ATOM 746 C C . ALA A 1 93 ? -11.163 0.424 -0.512 1.00 90.69 93 ALA A C 1
ATOM 748 O O . ALA A 1 93 ? -11.620 1.385 0.103 1.00 90.69 93 ALA A O 1
ATOM 749 N N . LEU A 1 94 ? -9.859 0.312 -0.778 1.00 91.38 94 LEU A N 1
ATOM 750 C CA . LEU A 1 94 ? -8.874 1.304 -0.349 1.00 91.38 94 LEU A CA 1
ATOM 751 C C . LEU A 1 94 ? -9.140 2.678 -0.992 1.00 91.38 94 LEU A C 1
ATOM 753 O O . LEU A 1 94 ? -9.090 3.695 -0.305 1.00 91.38 94 LEU A O 1
ATOM 757 N N . LEU A 1 95 ? -9.451 2.728 -2.294 1.00 90.38 95 LEU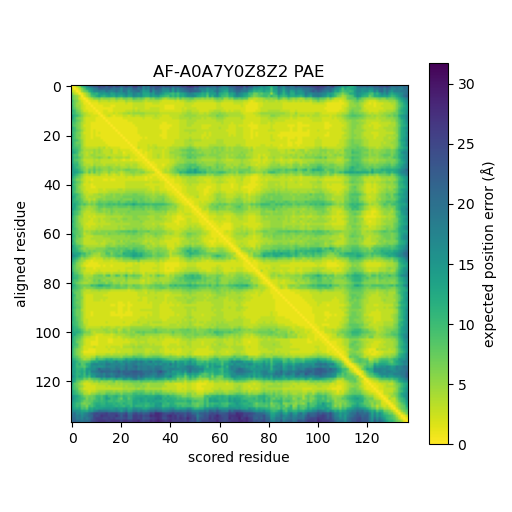 A N 1
ATOM 758 C CA . LEU A 1 95 ? -9.754 3.975 -3.011 1.00 90.38 95 LEU A CA 1
ATOM 759 C C . LEU A 1 95 ? -11.030 4.658 -2.511 1.00 90.38 95 LEU A C 1
ATOM 761 O O . LEU A 1 95 ? -11.140 5.880 -2.574 1.00 90.38 95 LEU A O 1
ATOM 765 N N . ALA A 1 96 ? -12.018 3.900 -2.041 1.00 90.75 96 ALA A N 1
ATOM 766 C CA . ALA A 1 96 ? -13.213 4.483 -1.442 1.00 90.75 96 ALA A CA 1
ATOM 767 C C . ALA A 1 96 ? -12.862 5.259 -0.160 1.00 90.75 96 ALA A C 1
ATOM 769 O O . ALA A 1 96 ? -13.379 6.356 0.067 1.00 90.75 96 ALA A O 1
ATOM 770 N N . GLU A 1 97 ? -11.919 4.738 0.627 1.00 92.94 97 GLU A N 1
ATOM 771 C CA . GLU A 1 97 ? -11.459 5.348 1.874 1.00 92.94 97 GLU A CA 1
ATOM 772 C C . GLU A 1 97 ? -10.602 6.608 1.686 1.00 92.94 97 GLU A C 1
ATOM 774 O O . GLU A 1 97 ? -10.442 7.373 2.641 1.00 92.94 97 GLU A O 1
ATOM 779 N N . THR A 1 98 ? -10.101 6.881 0.474 1.00 89.94 98 THR A N 1
ATOM 780 C CA . THR A 1 98 ? -9.410 8.151 0.167 1.00 89.94 98 THR A CA 1
ATOM 781 C C . THR A 1 98 ? -10.378 9.317 -0.018 1.00 89.94 98 THR A C 1
ATOM 783 O O . THR A 1 98 ? -10.003 10.477 0.141 1.00 89.94 98 THR A O 1
ATOM 786 N N . LYS A 1 99 ? -11.650 9.027 -0.322 1.00 88.06 99 LYS A N 1
ATOM 787 C CA . LYS A 1 99 ? -12.680 10.028 -0.649 1.00 88.06 99 LYS A CA 1
ATOM 788 C C . LYS A 1 99 ? -13.545 10.421 0.549 1.00 88.06 99 LYS A C 1
ATOM 790 O O . LYS A 1 99 ? -14.427 11.273 0.423 1.00 88.06 99 LYS A O 1
ATOM 795 N N . ALA A 1 100 ? -13.330 9.802 1.709 1.00 86.62 100 ALA A N 1
ATOM 796 C CA . ALA A 1 100 ? -14.068 10.117 2.922 1.00 86.62 100 ALA A CA 1
ATOM 797 C C . ALA A 1 100 ? -13.705 11.513 3.464 1.00 86.62 100 ALA A C 1
ATOM 799 O O . ALA A 1 100 ? -12.601 12.015 3.273 1.00 86.62 100 ALA A O 1
ATOM 800 N N . ARG A 1 101 ? -14.626 12.133 4.218 1.00 85.25 101 ARG A N 1
ATOM 801 C CA . ARG A 1 101 ? -14.384 13.433 4.885 1.00 85.25 101 ARG A CA 1
ATOM 802 C C . ARG A 1 101 ? -13.170 13.398 5.822 1.00 85.25 101 ARG A C 1
ATOM 804 O O . ARG A 1 101 ? -12.498 14.411 5.992 1.00 85.25 101 ARG A 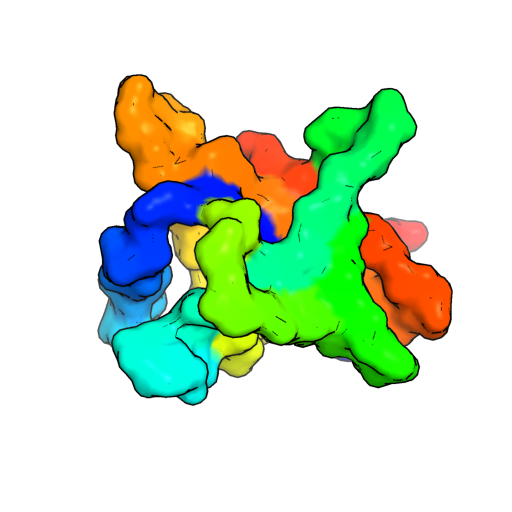O 1
ATOM 811 N N . TYR A 1 102 ? -12.939 12.247 6.444 1.00 86.88 102 TYR A N 1
ATOM 812 C CA . TYR A 1 102 ? -11.763 11.943 7.249 1.00 86.88 102 TYR A CA 1
ATOM 813 C C . TYR A 1 102 ? -11.150 10.668 6.668 1.00 86.88 102 TYR A C 1
ATOM 815 O O . TYR A 1 102 ? -11.595 9.580 7.041 1.00 86.88 102 TYR A O 1
ATOM 823 N N . PRO A 1 103 ? -10.232 10.791 5.697 1.00 90.69 103 PRO A N 1
ATOM 824 C CA . PRO A 1 103 ? -9.752 9.647 4.940 1.00 90.69 103 PRO A CA 1
ATOM 825 C C . PRO A 1 103 ? -8.957 8.702 5.838 1.00 90.69 103 PRO A C 1
ATOM 827 O O . PRO A 1 103 ? -8.065 9.126 6.575 1.00 90.69 103 PRO A O 1
ATOM 830 N N . LEU A 1 104 ? -9.291 7.413 5.779 1.00 93.44 104 LEU A N 1
ATOM 831 C CA . LEU A 1 104 ? -8.499 6.368 6.427 1.00 93.44 104 LEU A CA 1
ATOM 832 C C . LEU A 1 104 ? -7.215 6.091 5.629 1.00 93.44 104 LEU A C 1
ATOM 834 O O . LEU A 1 104 ? -6.162 5.820 6.211 1.00 93.44 104 LEU A O 1
ATOM 838 N N . VAL A 1 105 ? -7.300 6.186 4.304 1.00 93.75 105 VAL A N 1
ATOM 839 C CA . VAL A 1 105 ? -6.174 6.046 3.379 1.00 93.75 105 VAL A CA 1
ATOM 840 C C . VAL A 1 105 ? -5.915 7.406 2.747 1.00 93.75 105 VAL A C 1
ATO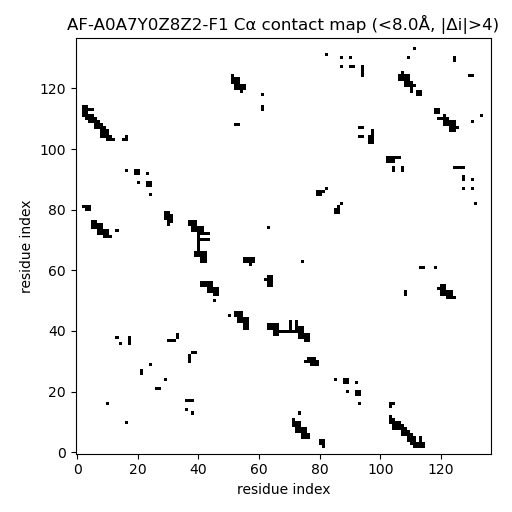M 842 O O . VAL A 1 105 ? -6.806 7.980 2.136 1.00 93.75 105 VAL A O 1
ATOM 845 N N . GLU A 1 106 ? -4.706 7.941 2.888 1.00 92.31 106 GLU A N 1
ATOM 846 C CA . GLU A 1 106 ? -4.342 9.214 2.256 1.00 92.31 106 GLU A CA 1
ATOM 847 C C . GLU A 1 106 ? -4.085 9.037 0.760 1.00 92.31 106 GLU A C 1
ATOM 849 O O . GLU A 1 106 ? -4.439 9.897 -0.042 1.00 92.31 106 GLU A O 1
ATOM 854 N N . MET A 1 107 ? -3.419 7.942 0.391 1.00 91.62 107 MET A N 1
ATOM 855 C CA . MET A 1 107 ? -2.946 7.713 -0.968 1.00 91.62 107 MET A CA 1
ATOM 856 C C . MET A 1 107 ? -2.686 6.232 -1.204 1.00 91.62 107 MET A C 1
ATOM 858 O O . MET A 1 107 ? -2.297 5.507 -0.287 1.00 91.62 107 MET A O 1
ATOM 862 N N . ILE A 1 108 ? -2.862 5.803 -2.448 1.00 91.25 108 ILE A N 1
ATOM 863 C CA . ILE A 1 108 ? -2.515 4.460 -2.901 1.00 91.25 108 ILE A CA 1
ATOM 864 C C . ILE A 1 108 ? -1.603 4.628 -4.101 1.00 91.25 108 ILE A C 1
ATOM 866 O O . ILE A 1 108 ? -1.910 5.400 -5.008 1.00 91.25 108 ILE A O 1
ATOM 870 N N . ALA A 1 109 ? -0.483 3.924 -4.093 1.00 89.44 109 ALA A N 1
ATOM 871 C CA . ALA A 1 109 ? 0.415 3.835 -5.222 1.00 89.44 109 ALA A CA 1
ATOM 872 C C . ALA A 1 109 ? 0.692 2.377 -5.549 1.00 89.44 109 ALA A C 1
ATOM 874 O O . ALA A 1 109 ? 0.625 1.502 -4.687 1.00 89.44 109 ALA A O 1
ATOM 875 N N . VAL A 1 110 ? 0.956 2.122 -6.819 1.00 85.31 110 VAL A N 1
ATOM 876 C CA . VAL A 1 110 ? 1.013 0.779 -7.366 1.00 85.31 110 VAL A CA 1
ATOM 877 C C . VAL A 1 110 ? 2.175 0.681 -8.324 1.00 85.31 110 VAL A C 1
ATOM 879 O O . VAL A 1 110 ? 2.402 1.556 -9.160 1.00 85.31 110 VAL A O 1
ATOM 882 N N . ASP A 1 111 ? 2.947 -0.374 -8.165 1.00 80.38 111 ASP A N 1
ATOM 883 C CA . ASP A 1 111 ? 4.064 -0.676 -9.042 1.00 80.38 111 ASP A CA 1
ATOM 884 C C . ASP A 1 111 ? 3.671 -1.840 -9.942 1.00 80.38 111 ASP A C 1
ATOM 886 O O . ASP A 1 111 ? 3.394 -2.936 -9.459 1.00 80.38 111 ASP A O 1
ATOM 890 N N . THR A 1 112 ? 3.583 -1.545 -11.239 1.00 66.31 112 THR A N 1
ATOM 891 C CA . THR A 1 112 ? 3.237 -2.494 -12.308 1.00 66.31 112 THR A CA 1
ATOM 892 C C . THR A 1 112 ? 4.463 -2.962 -13.091 1.00 66.31 112 THR A C 1
ATOM 894 O O . THR A 1 112 ? 4.336 -3.893 -13.877 1.00 66.31 112 THR A O 1
ATOM 897 N N . MET A 1 113 ? 5.631 -2.354 -12.846 1.00 60.50 113 MET A N 1
ATOM 898 C CA . MET A 1 113 ? 6.910 -2.626 -13.521 1.00 60.50 113 MET A CA 1
ATOM 899 C C . MET A 1 113 ? 7.903 -3.264 -12.537 1.00 60.50 113 MET A C 1
ATOM 901 O O . MET A 1 113 ? 9.108 -3.016 -12.570 1.00 60.50 113 MET A O 1
ATOM 905 N N . ALA A 1 114 ? 7.370 -4.046 -11.596 1.00 54.09 114 ALA A N 1
ATOM 906 C CA . ALA A 1 114 ? 8.098 -4.665 -10.497 1.00 54.09 114 ALA A CA 1
ATOM 907 C C . ALA A 1 114 ? 9.226 -5.615 -10.947 1.00 54.09 114 ALA A C 1
ATOM 909 O O . ALA A 1 114 ? 10.071 -5.964 -10.118 1.00 54.09 114 ALA A O 1
ATOM 910 N N . ASP A 1 115 ? 9.194 -6.043 -12.210 1.00 52.84 115 ASP A N 1
ATOM 911 C CA . ASP A 1 115 ? 10.078 -6.994 -12.880 1.00 52.84 115 ASP A CA 1
ATOM 912 C C . ASP A 1 115 ? 11.098 -6.349 -13.839 1.00 52.84 115 ASP A C 1
ATOM 914 O O . ASP A 1 115 ? 11.940 -7.065 -14.379 1.00 52.84 115 ASP A O 1
ATOM 918 N N . ASP A 1 116 ? 11.064 -5.026 -14.029 1.00 55.72 116 ASP A N 1
ATOM 919 C CA . ASP A 1 116 ? 11.989 -4.319 -14.922 1.00 55.72 116 ASP A CA 1
ATOM 920 C C . ASP A 1 116 ? 13.334 -4.021 -14.225 1.00 55.72 116 ASP A C 1
ATOM 922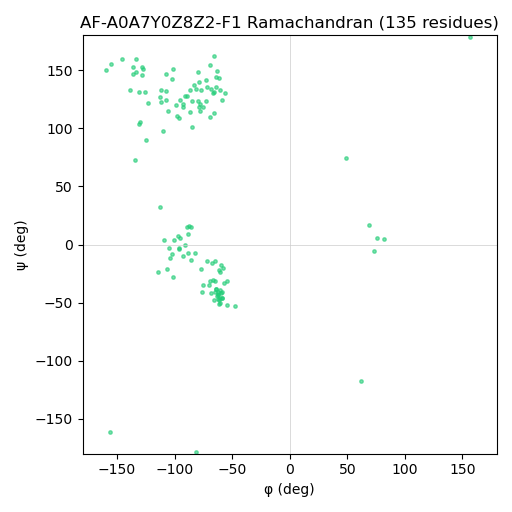 O O . ASP A 1 116 ? 13.364 -3.597 -13.063 1.00 55.72 116 ASP A O 1
ATOM 926 N N . GLU A 1 117 ? 14.459 -4.220 -14.928 1.00 52.44 117 GLU A N 1
ATOM 927 C CA . GLU A 1 117 ? 15.827 -4.117 -14.372 1.00 52.44 117 GLU A CA 1
ATOM 928 C C . GLU A 1 117 ? 16.153 -2.709 -13.837 1.00 52.44 117 GLU A C 1
ATOM 930 O O . GLU A 1 117 ? 17.030 -2.551 -12.986 1.00 52.44 117 GLU A O 1
ATOM 935 N N . GLU A 1 118 ? 15.435 -1.682 -14.303 1.00 57.56 118 GLU A N 1
ATOM 936 C CA . GLU A 1 118 ? 15.609 -0.289 -13.871 1.00 57.56 118 GLU A CA 1
ATOM 937 C C . GLU A 1 118 ? 14.721 0.128 -12.688 1.00 57.56 118 GLU A C 1
ATOM 939 O O . GLU A 1 118 ? 14.847 1.256 -12.213 1.00 57.56 118 GLU A O 1
ATOM 944 N N . PHE A 1 119 ? 13.869 -0.761 -12.159 1.00 66.06 119 PHE A N 1
ATOM 945 C CA . PHE A 1 119 ? 13.011 -0.489 -10.999 1.00 66.06 119 PHE A CA 1
ATOM 946 C C . PHE A 1 119 ? 12.240 0.848 -11.128 1.00 66.06 119 PHE A C 1
ATOM 948 O O . PHE A 1 119 ? 12.521 1.820 -10.424 1.00 66.06 119 PHE A O 1
ATOM 955 N N . GLY A 1 120 ? 11.200 0.889 -11.967 1.00 71.50 120 GLY A N 1
ATOM 956 C CA . GLY A 1 120 ? 10.407 2.101 -12.236 1.00 71.50 120 GLY A CA 1
ATOM 957 C C . GLY A 1 120 ? 9.598 2.659 -11.043 1.00 71.50 120 GLY A C 1
ATOM 958 O O . GLY A 1 120 ? 9.357 1.954 -10.058 1.00 71.50 120 GLY A O 1
ATOM 959 N N . PRO A 1 121 ? 9.154 3.932 -11.089 1.00 83.94 121 PRO A N 1
ATOM 960 C CA . PRO A 1 121 ? 8.353 4.541 -10.025 1.00 83.94 121 PRO A CA 1
ATOM 961 C C . PRO A 1 121 ? 6.998 3.847 -9.848 1.00 83.94 121 PRO A C 1
ATOM 963 O O . PRO A 1 121 ? 6.389 3.385 -10.811 1.00 83.94 121 PRO A O 1
ATOM 966 N N . ALA A 1 122 ? 6.489 3.840 -8.616 1.00 87.00 122 ALA A N 1
ATOM 967 C CA . ALA A 1 122 ? 5.113 3.446 -8.352 1.00 87.00 122 ALA A CA 1
ATOM 968 C C . ALA A 1 122 ? 4.169 4.592 -8.742 1.00 87.00 122 ALA A C 1
ATOM 970 O O . ALA A 1 122 ? 4.390 5.754 -8.388 1.00 87.00 122 ALA A O 1
ATOM 971 N N . ARG A 1 123 ? 3.102 4.267 -9.466 1.00 87.38 123 ARG A N 1
ATOM 972 C CA . ARG A 1 123 ? 2.096 5.229 -9.918 1.00 87.38 123 ARG A CA 1
ATOM 973 C C . ARG A 1 123 ? 1.030 5.411 -8.847 1.00 87.38 123 ARG A C 1
ATOM 975 O O . ARG A 1 123 ? 0.511 4.432 -8.328 1.00 87.38 123 ARG A O 1
ATOM 982 N N . ILE A 1 124 ? 0.669 6.650 -8.539 1.00 88.00 124 ILE A N 1
ATOM 983 C CA . ILE A 1 124 ? -0.465 6.949 -7.663 1.00 88.00 124 ILE A CA 1
ATOM 984 C C . ILE A 1 124 ? -1.768 6.646 -8.405 1.00 88.00 124 ILE A C 1
ATOM 986 O O . ILE A 1 124 ? -1.930 6.984 -9.578 1.00 88.00 124 ILE A O 1
ATOM 990 N N . VAL A 1 125 ? -2.690 5.987 -7.709 1.00 85.19 125 VAL A N 1
ATOM 991 C CA . VAL A 1 125 ? -3.988 5.579 -8.241 1.00 85.19 125 VAL A CA 1
ATOM 992 C C . VAL A 1 125 ? -5.044 6.578 -7.795 1.00 85.19 125 VAL A C 1
ATOM 994 O O . VAL A 1 125 ? -5.293 6.739 -6.601 1.00 85.19 125 VAL A O 1
ATOM 997 N N . GLU A 1 126 ? -5.701 7.217 -8.758 1.00 79.06 126 GLU A N 1
ATOM 998 C CA . GLU A 1 126 ? -6.802 8.150 -8.495 1.00 79.06 126 GLU A CA 1
ATOM 999 C C . GLU A 1 126 ? -8.171 7.498 -8.745 1.00 79.06 126 GLU A C 1
ATOM 1001 O O . GLU A 1 126 ? -9.178 7.850 -8.113 1.00 79.06 126 GLU A O 1
ATOM 1006 N N . ASN A 1 127 ? -8.217 6.511 -9.645 1.00 71.81 127 ASN A N 1
ATOM 1007 C CA . ASN A 1 127 ? -9.419 5.773 -10.002 1.00 71.81 127 ASN A CA 1
ATOM 1008 C C . ASN A 1 127 ? -9.152 4.262 -10.100 1.00 71.81 127 ASN A C 1
ATOM 1010 O O . ASN A 1 127 ? -8.094 3.833 -10.546 1.00 71.81 127 ASN A O 1
ATOM 1014 N N . GLY A 1 128 ? -10.145 3.439 -9.752 1.00 65.94 128 GLY A N 1
ATOM 1015 C CA . GLY A 1 128 ? -10.066 1.980 -9.869 1.00 65.94 128 GLY A CA 1
ATOM 1016 C C . GLY A 1 128 ? -9.838 1.506 -11.308 1.00 65.94 128 GLY A C 1
ATOM 1017 O O . GLY A 1 128 ? -9.256 0.451 -11.523 1.00 65.94 128 GLY A O 1
ATOM 1018 N N . ASN A 1 129 ? -10.213 2.310 -12.307 1.00 65.50 129 ASN A N 1
ATOM 1019 C CA . ASN A 1 129 ? -9.877 2.023 -13.703 1.00 65.50 129 ASN A CA 1
ATOM 1020 C C . ASN A 1 129 ? -8.362 2.105 -13.976 1.00 65.50 129 ASN A C 1
ATOM 1022 O O . ASN A 1 129 ? -7.861 1.355 -14.809 1.00 65.50 129 ASN A O 1
ATOM 1026 N N . ASP A 1 130 ? -7.611 2.949 -13.260 1.00 65.00 130 ASP A N 1
ATOM 1027 C CA . ASP A 1 130 ? -6.161 3.112 -13.466 1.00 65.00 130 ASP A CA 1
ATOM 1028 C C . ASP A 1 130 ? -5.355 1.868 -13.068 1.00 65.00 130 ASP A C 1
ATOM 1030 O O . ASP A 1 130 ? -4.200 1.723 -13.465 1.00 65.00 130 ASP A O 1
ATOM 1034 N N . LEU A 1 131 ? -5.966 0.958 -12.307 1.00 64.38 131 LEU A N 1
ATOM 1035 C CA . LEU A 1 131 ? -5.362 -0.308 -11.906 1.00 64.38 131 LEU A CA 1
ATOM 1036 C C . LEU A 1 131 ? -5.207 -1.268 -13.102 1.00 64.38 131 LEU A C 1
ATOM 1038 O O . LEU A 1 131 ? -4.253 -2.039 -13.140 1.00 64.38 131 LEU A O 1
ATOM 1042 N N . TRP A 1 132 ? -6.120 -1.193 -14.082 1.00 62.16 132 TRP A N 1
ATOM 1043 C CA . TRP A 1 132 ? -6.318 -2.220 -15.120 1.00 62.16 132 TRP A CA 1
ATOM 1044 C C . TRP A 1 132 ? -5.805 -1.835 -16.507 1.00 62.16 132 TRP A C 1
ATOM 1046 O O . TRP A 1 132 ? -5.537 -2.707 -17.328 1.00 62.16 132 TRP A O 1
ATOM 1056 N N . TYR A 1 133 ? -5.638 -0.540 -16.781 1.00 52.28 133 TYR A N 1
ATOM 1057 C CA . TYR A 1 133 ? -5.236 -0.034 -18.102 1.00 52.28 133 TYR A CA 1
ATOM 1058 C C . TYR A 1 133 ? -3.715 0.064 -18.310 1.00 52.28 133 TYR A C 1
ATOM 1060 O O . TYR A 1 133 ? -3.263 0.701 -19.256 1.00 52.28 133 TYR A O 1
ATOM 1068 N N . SER A 1 134 ? -2.910 -0.580 -17.464 1.00 47.91 134 SER A N 1
ATOM 1069 C CA . SER A 1 134 ? -1.441 -0.561 -17.576 1.00 47.91 134 SER A CA 1
ATOM 1070 C C . SER A 1 134 ? -0.870 -1.654 -18.495 1.00 47.91 134 SER A C 1
ATOM 1072 O O . SER A 1 134 ? 0.323 -1.929 -18.431 1.00 47.91 134 SER A O 1
ATOM 1074 N N . SER A 1 135 ? -1.690 -2.287 -19.342 1.00 34.75 135 SER A N 1
ATOM 1075 C CA . SER A 1 135 ? -1.183 -3.125 -20.439 1.00 34.75 135 SER A CA 1
ATOM 1076 C C . SER A 1 135 ? -0.915 -2.228 -21.653 1.00 34.75 135 SER A C 1
ATOM 1078 O O . SER A 1 135 ? -1.876 -1.655 -22.169 1.00 34.75 135 SER A O 1
ATOM 1080 N N . PRO A 1 136 ? 0.338 -2.050 -22.105 1.00 37.16 136 PRO A N 1
ATOM 1081 C CA . PRO A 1 136 ? 0.578 -1.470 -23.417 1.00 37.16 136 PRO A CA 1
ATOM 1082 C C . PRO A 1 136 ? 0.110 -2.467 -24.489 1.00 37.16 136 PRO A C 1
ATOM 1084 O O . PRO A 1 136 ? 0.399 -3.661 -24.385 1.00 37.16 136 PRO A O 1
ATOM 1087 N N . ASP A 1 137 ? -0.626 -1.970 -25.484 1.00 33.06 137 ASP A N 1
ATOM 1088 C CA . ASP A 1 137 ? -0.751 -2.627 -26.795 1.00 33.06 137 ASP A CA 1
ATOM 1089 C C . ASP A 1 137 ? 0.626 -2.749 -27.478 1.00 33.06 137 ASP A C 1
ATOM 1091 O O . ASP A 1 137 ? 1.452 -1.812 -27.326 1.00 33.06 137 ASP A O 1
#